Protein AF-A0A2V8EPY3-F1 (afdb_monomer_lite)

Secondary structure (DSSP, 8-state):
-HHHHHHHHHHHHH-TT-HHHHHHHHHHHHHTT-HHHHHHHHHHHHHHSTT-HHHHHHHHHHHHHHHTT-

Structure (mmCIF, N/CA/C/O backbone):
data_AF-A0A2V8EPY3-F1
#
_entry.id   AF-A0A2V8EPY3-F1
#
loop_
_atom_site.group_PDB
_atom_site.id
_atom_site.type_symbol
_atom_site.label_atom_id
_atom_site.label_alt_id
_atom_site.label_comp_id
_atom_site.label_asym_id
_atom_site.label_entity_id
_atom_site.label_seq_id
_atom_site.pdbx_PDB_ins_code
_atom_site.Cartn_x
_atom_site.Cartn_y
_atom_site.Cartn_z
_atom_site.occupancy
_atom_site.B_iso_or_equiv
_atom_site.auth_seq_id
_atom_site.auth_comp_id
_atom_site.auth_asym_id
_atom_site.auth_atom_id
_atom_site.pdbx_PDB_mode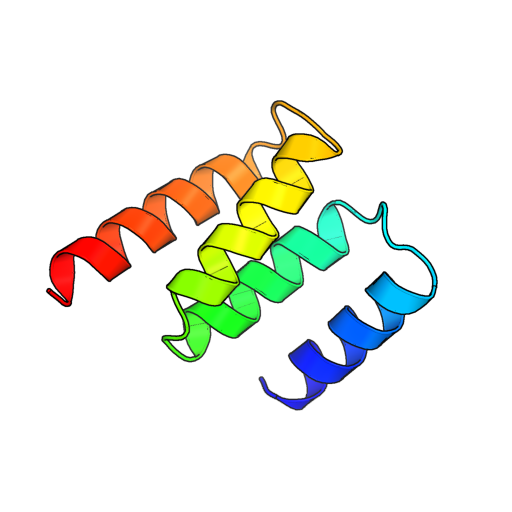l_num
ATOM 1 N N . LEU A 1 1 ? 9.554 -7.262 -9.200 1.00 79.25 1 LEU A N 1
ATOM 2 C CA . LEU A 1 1 ? 8.461 -6.379 -8.717 1.00 79.25 1 LEU A CA 1
ATOM 3 C C . LEU A 1 1 ? 7.107 -6.862 -9.222 1.00 79.25 1 LEU A C 1
ATOM 5 O O . LEU A 1 1 ? 6.216 -7.025 -8.401 1.00 79.25 1 LEU A O 1
ATOM 9 N N . ASP A 1 2 ? 6.957 -7.149 -10.519 1.00 85.81 2 ASP A N 1
ATOM 10 C CA . ASP A 1 2 ? 5.685 -7.649 -11.070 1.00 85.81 2 ASP A CA 1
ATOM 11 C C . ASP A 1 2 ? 5.244 -9.007 -10.502 1.00 85.81 2 ASP A C 1
ATOM 13 O O . ASP A 1 2 ? 4.069 -9.186 -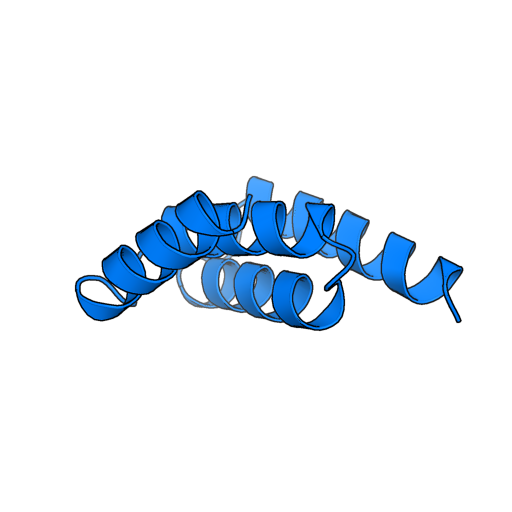10.197 1.00 85.81 2 ASP A O 1
ATOM 17 N N . GLU A 1 3 ? 6.181 -9.931 -10.278 1.00 90.75 3 GLU A N 1
ATOM 18 C CA . GLU A 1 3 ? 5.894 -11.232 -9.656 1.00 90.75 3 GLU A CA 1
ATOM 19 C C . GLU A 1 3 ? 5.382 -11.082 -8.213 1.00 90.75 3 GLU A C 1
ATOM 21 O O . GLU A 1 3 ? 4.313 -11.586 -7.884 1.00 90.75 3 GLU A O 1
ATOM 26 N N . ALA A 1 4 ? 6.049 -10.261 -7.393 1.00 91.19 4 ALA A N 1
ATOM 27 C CA . ALA A 1 4 ? 5.600 -9.955 -6.032 1.00 91.19 4 ALA A CA 1
ATOM 28 C C . ALA A 1 4 ? 4.188 -9.339 -6.004 1.00 91.19 4 ALA A C 1
ATOM 30 O O . ALA A 1 4 ? 3.373 -9.672 -5.150 1.00 91.19 4 ALA A O 1
ATOM 31 N N . ILE A 1 5 ? 3.861 -8.464 -6.962 1.00 95.69 5 ILE A N 1
ATOM 32 C CA . ILE A 1 5 ? 2.509 -7.902 -7.101 1.00 95.69 5 ILE A CA 1
ATOM 33 C C . ILE A 1 5 ? 1.487 -9.000 -7.422 1.00 95.69 5 ILE A C 1
ATOM 35 O O . ILE A 1 5 ? 0.387 -8.994 -6.864 1.00 95.69 5 ILE A O 1
ATOM 39 N N . ALA A 1 6 ? 1.824 -9.934 -8.313 1.00 96.31 6 ALA A N 1
ATOM 40 C CA . ALA A 1 6 ? 0.943 -11.041 -8.672 1.00 96.31 6 ALA A CA 1
ATOM 41 C C . ALA A 1 6 ? 0.687 -11.977 -7.481 1.00 96.31 6 ALA A C 1
ATOM 43 O O . ALA A 1 6 ? -0.467 -12.339 -7.230 1.00 96.31 6 ALA A O 1
ATOM 44 N N . GLU A 1 7 ? 1.728 -12.303 -6.716 1.00 96.19 7 GLU A N 1
ATOM 45 C CA . GLU A 1 7 ? 1.628 -13.107 -5.497 1.00 96.19 7 GLU A CA 1
ATOM 46 C C . GLU A 1 7 ? 0.790 -12.409 -4.426 1.00 96.19 7 GLU A C 1
ATOM 48 O O . GLU A 1 7 ? -0.150 -12.998 -3.899 1.00 96.19 7 GLU A O 1
ATOM 53 N N . LEU A 1 8 ? 1.041 -11.126 -4.156 1.00 96.38 8 LEU A N 1
ATOM 54 C CA . LEU A 1 8 ? 0.283 -10.361 -3.162 1.00 96.38 8 LEU A CA 1
ATOM 55 C C . LEU A 1 8 ? -1.193 -10.224 -3.548 1.00 96.38 8 LEU A C 1
ATOM 57 O O . LEU A 1 8 ? -2.076 -10.348 -2.701 1.00 96.38 8 LEU A O 1
ATOM 61 N N . ARG A 1 9 ? -1.495 -10.053 -4.840 1.00 96.56 9 ARG A N 1
ATOM 62 C CA . ARG A 1 9 ? -2.876 -10.113 -5.342 1.00 96.56 9 ARG A CA 1
ATOM 63 C C . ARG A 1 9 ? -3.486 -11.502 -5.161 1.00 96.56 9 ARG A C 1
ATOM 65 O O . ARG A 1 9 ? -4.673 -11.601 -4.868 1.00 96.56 9 ARG A O 1
ATOM 72 N N . ALA A 1 10 ? -2.709 -12.575 -5.321 1.00 97.00 10 ALA A N 1
ATOM 73 C CA . ALA A 1 10 ? -3.177 -13.928 -5.039 1.00 97.00 10 ALA A CA 1
ATOM 74 C C . ALA A 1 10 ? -3.482 -14.130 -3.549 1.00 97.00 10 ALA A C 1
ATOM 76 O O . ALA A 1 10 ? -4.547 -14.655 -3.231 1.00 97.00 10 ALA A O 1
ATOM 77 N N . VAL A 1 11 ? -2.621 -13.632 -2.658 1.00 96.06 11 VAL A N 1
ATOM 78 C CA . VAL A 1 11 ? -2.865 -13.625 -1.209 1.00 96.06 11 VAL A CA 1
ATOM 79 C C . VAL A 1 11 ? -4.162 -12.887 -0.896 1.00 96.06 11 VAL A C 1
ATOM 81 O O . VAL A 1 11 ? -5.012 -13.437 -0.208 1.00 96.06 11 VAL A O 1
ATOM 84 N N . LEU A 1 12 ? -4.376 -11.698 -1.463 1.00 96.31 12 LEU A N 1
ATOM 85 C CA . LEU A 1 12 ? -5.591 -10.910 -1.228 1.00 96.31 12 LEU A CA 1
ATOM 86 C C . LEU A 1 12 ? -6.868 -11.541 -1.804 1.00 96.31 12 LEU A C 1
ATOM 88 O O . LEU A 1 12 ? -7.956 -11.236 -1.325 1.00 96.31 12 LEU A O 1
ATOM 92 N N . ARG A 1 13 ? -6.769 -12.438 -2.794 1.00 96.44 13 ARG A N 1
ATOM 93 C CA . ARG A 1 13 ? -7.926 -13.223 -3.264 1.00 96.44 13 ARG A CA 1
ATOM 94 C C . ARG A 1 13 ? -8.384 -14.254 -2.236 1.00 96.44 13 ARG A C 1
ATOM 96 O O . ARG A 1 13 ? -9.576 -14.526 -2.156 1.00 96.44 13 ARG A O 1
ATOM 103 N N . VAL A 1 14 ? -7.450 -14.829 -1.481 1.00 97.38 14 VAL A N 1
ATOM 104 C CA . VAL A 1 14 ? -7.740 -15.836 -0.447 1.00 97.38 14 VAL A CA 1
ATOM 105 C C . VAL A 1 14 ? -8.030 -15.164 0.895 1.00 97.38 14 VAL A C 1
ATOM 107 O O . VAL A 1 14 ? -8.959 -15.552 1.598 1.00 97.38 14 VAL A O 1
ATOM 110 N N . THR A 1 15 ? -7.283 -14.107 1.210 1.00 95.06 15 THR A N 1
ATOM 111 C CA . THR A 1 15 ? -7.353 -13.361 2.467 1.00 95.06 15 THR A CA 1
ATOM 112 C C . THR A 1 15 ? -7.490 -11.861 2.185 1.00 95.06 15 THR A C 1
ATOM 114 O O . THR A 1 15 ? -6.521 -11.109 2.333 1.00 95.06 15 THR A O 1
ATOM 117 N N . PRO A 1 16 ? -8.695 -11.382 1.819 1.00 95.00 16 PRO A N 1
ATOM 118 C CA . PRO A 1 16 ? -8.928 -9.963 1.530 1.00 95.00 16 PRO A CA 1
ATOM 119 C C . PRO A 1 16 ? -8.684 -9.039 2.731 1.00 95.00 16 PRO A C 1
ATOM 121 O O . PRO A 1 16 ? -8.491 -7.845 2.563 1.00 95.00 16 PRO A O 1
ATOM 124 N N . GLY A 1 17 ? -8.704 -9.583 3.951 1.00 96.19 17 GLY A N 1
ATOM 125 C CA . GLY A 1 17 ? -8.452 -8.846 5.191 1.00 96.19 17 GLY A CA 1
ATOM 126 C C . GLY A 1 17 ? -6.979 -8.773 5.605 1.00 96.19 17 GLY A C 1
ATOM 127 O O . GLY A 1 17 ? -6.696 -8.381 6.732 1.00 96.19 17 GLY A O 1
ATOM 128 N N . SER A 1 18 ? -6.028 -9.192 4.763 1.00 97.75 18 SER A N 1
ATOM 129 C CA . SER A 1 18 ? -4.611 -9.149 5.138 1.00 97.75 18 SER A CA 1
ATOM 130 C C . SER A 1 18 ? -4.064 -7.720 5.053 1.00 97.75 18 SER A C 1
ATOM 132 O O . SER A 1 18 ? -3.765 -7.201 3.975 1.00 97.75 18 SER A O 1
ATOM 134 N N . VAL A 1 19 ? -3.907 -7.095 6.222 1.00 97.94 19 VAL A N 1
ATOM 135 C CA . VAL A 1 19 ? -3.316 -5.756 6.394 1.00 97.94 19 VAL A CA 1
ATOM 136 C C . VAL A 1 19 ? -1.907 -5.703 5.794 1.00 97.94 19 VAL A C 1
ATOM 138 O O . VAL A 1 19 ? -1.564 -4.774 5.061 1.00 97.94 19 VAL A O 1
ATOM 141 N N . GLU A 1 20 ? -1.106 -6.734 6.057 1.00 97.25 20 GLU A N 1
ATOM 142 C CA . GLU A 1 20 ? 0.278 -6.853 5.593 1.00 97.25 20 GLU A CA 1
ATOM 143 C C . GLU A 1 20 ? 0.349 -7.009 4.073 1.00 97.25 20 GLU A C 1
ATOM 145 O O . GLU A 1 20 ? 1.166 -6.350 3.429 1.00 97.25 20 GLU A O 1
ATOM 150 N N . ALA A 1 21 ? -0.530 -7.823 3.474 1.00 97.69 21 ALA A N 1
ATOM 151 C CA . ALA A 1 21 ? -0.562 -7.999 2.026 1.00 97.69 21 ALA A CA 1
ATOM 152 C C . ALA A 1 21 ? -0.963 -6.704 1.308 1.00 97.69 21 ALA A C 1
ATOM 154 O O . ALA A 1 21 ? -0.335 -6.342 0.313 1.00 97.69 21 ALA A O 1
ATOM 155 N N . HIS A 1 22 ? -1.942 -5.962 1.837 1.00 98.44 22 HIS A N 1
ATOM 156 C CA . HIS A 1 22 ? -2.287 -4.637 1.323 1.00 98.44 22 HIS A CA 1
ATOM 157 C C . HIS A 1 22 ? -1.114 -3.653 1.437 1.00 98.44 22 HIS A C 1
ATOM 159 O O . HIS A 1 22 ? -0.773 -2.985 0.461 1.00 98.44 22 HIS A O 1
ATOM 165 N N . ASN A 1 23 ? -0.4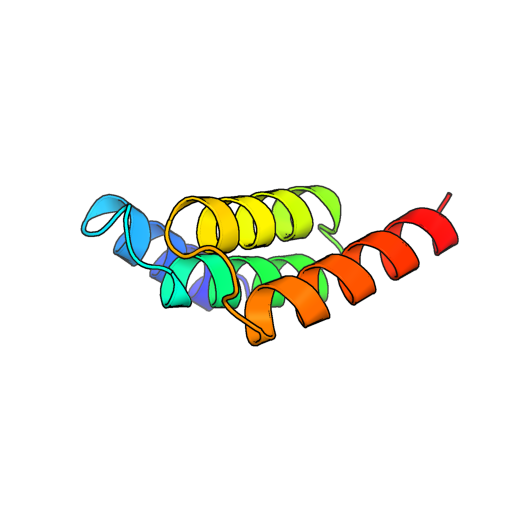32 -3.594 2.583 1.00 98.44 23 ASN A N 1
ATOM 166 C CA . ASN A 1 23 ? 0.734 -2.726 2.742 1.00 98.44 23 ASN A CA 1
ATOM 167 C C . ASN A 1 23 ? 1.873 -3.098 1.777 1.00 98.44 23 ASN A C 1
ATOM 169 O O . ASN A 1 23 ? 2.402 -2.237 1.077 1.00 98.44 23 ASN A O 1
ATOM 173 N N . ASN A 1 24 ? 2.213 -4.380 1.674 1.00 98.00 24 ASN A N 1
ATOM 174 C CA . ASN A 1 24 ? 3.291 -4.843 0.802 1.00 98.00 24 ASN A CA 1
ATOM 175 C C . ASN A 1 24 ? 2.956 -4.636 -0.680 1.00 98.00 24 ASN A C 1
ATOM 177 O O . ASN A 1 24 ? 3.833 -4.269 -1.465 1.00 98.00 24 ASN A O 1
ATOM 181 N N . LEU A 1 25 ? 1.683 -4.792 -1.064 1.00 98.19 25 LEU A N 1
ATOM 182 C CA . LEU A 1 25 ? 1.235 -4.518 -2.428 1.00 98.19 25 LEU A CA 1
ATOM 183 C C . LEU A 1 25 ? 1.357 -3.025 -2.739 1.00 98.19 25 LEU A C 1
ATOM 185 O O . LEU A 1 25 ? 1.848 -2.661 -3.808 1.00 98.19 25 LEU A O 1
ATOM 189 N N . GLY A 1 26 ? 0.990 -2.166 -1.786 1.00 98.12 26 GLY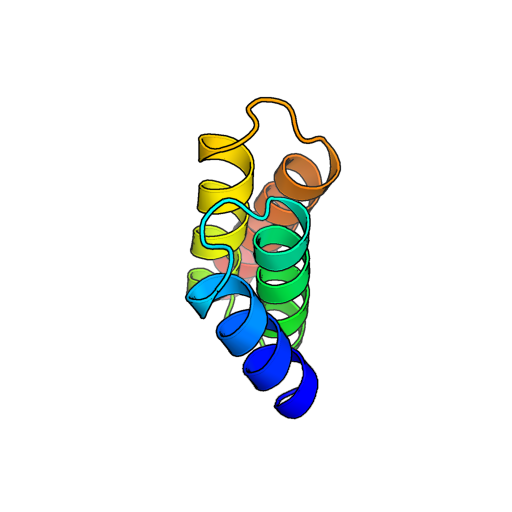 A N 1
ATOM 190 C CA . GLY A 1 26 ? 1.181 -0.724 -1.892 1.00 98.12 26 GLY A CA 1
ATOM 191 C C . GLY A 1 26 ? 2.648 -0.335 -2.087 1.00 98.12 26 GLY A C 1
ATOM 192 O O . GLY A 1 26 ? 2.960 0.455 -2.978 1.00 98.12 26 GLY A O 1
ATOM 193 N N . ILE A 1 27 ? 3.565 -0.931 -1.316 1.00 98.12 27 ILE A N 1
ATOM 194 C CA . ILE A 1 27 ? 5.012 -0.693 -1.454 1.00 98.12 27 ILE A CA 1
ATOM 195 C C . ILE A 1 27 ? 5.480 -1.079 -2.861 1.00 98.12 27 ILE A C 1
ATOM 197 O O . ILE A 1 27 ? 6.107 -0.266 -3.543 1.00 98.12 27 ILE A O 1
ATOM 201 N N . ALA A 1 28 ? 5.133 -2.283 -3.323 1.00 97.62 28 ALA A N 1
ATOM 202 C CA . ALA A 1 28 ? 5.562 -2.781 -4.627 1.00 97.62 28 ALA A CA 1
ATOM 203 C C . ALA A 1 28 ? 5.041 -1.916 -5.791 1.00 97.62 28 ALA A C 1
ATOM 205 O O . ALA A 1 28 ? 5.797 -1.597 -6.712 1.00 97.62 28 ALA A O 1
ATOM 206 N N . LEU A 1 29 ? 3.779 -1.478 -5.731 1.00 97.75 29 LEU A N 1
ATOM 207 C CA . LEU A 1 29 ? 3.182 -0.561 -6.710 1.00 97.75 29 LEU A CA 1
ATOM 208 C C . LEU A 1 29 ? 3.848 0.823 -6.674 1.00 97.75 29 LEU A C 1
ATOM 210 O O . LEU A 1 29 ? 4.144 1.404 -7.721 1.00 97.75 29 LEU A O 1
ATOM 214 N N . GLY A 1 30 ? 4.153 1.329 -5.477 1.00 96.81 30 GLY A N 1
ATOM 215 C CA . GLY A 1 30 ? 4.858 2.594 -5.285 1.00 96.81 30 GLY A CA 1
ATOM 216 C C . GLY A 1 30 ? 6.251 2.583 -5.914 1.00 96.81 30 GLY A C 1
ATOM 217 O O . GLY A 1 30 ? 6.620 3.539 -6.601 1.00 96.81 30 GLY A O 1
ATOM 218 N N . SER A 1 31 ? 6.990 1.477 -5.774 1.00 95.38 31 SER A N 1
ATOM 219 C CA . SER A 1 31 ? 8.288 1.275 -6.433 1.00 95.38 31 SER A CA 1
ATOM 220 C C . SER A 1 31 ? 8.196 1.257 -7.962 1.00 95.38 31 SER A C 1
ATOM 222 O O . SER A 1 31 ? 9.154 1.638 -8.627 1.00 95.38 31 SER A O 1
ATOM 224 N N . GLN A 1 32 ? 7.047 0.882 -8.534 1.00 95.25 32 GLN A N 1
ATOM 225 C CA . GLN A 1 32 ? 6.784 0.987 -9.978 1.00 95.25 32 GLN A CA 1
ATOM 226 C C . GLN A 1 32 ? 6.320 2.385 -10.415 1.00 95.25 32 GLN A C 1
ATOM 228 O O . GLN A 1 32 ? 6.043 2.611 -11.590 1.00 95.25 32 GLN A O 1
ATOM 233 N N . GLY A 1 33 ? 6.199 3.337 -9.486 1.00 94.94 33 GLY A N 1
ATOM 234 C CA . GLY A 1 33 ? 5.657 4.664 -9.765 1.00 94.94 33 GLY A CA 1
ATOM 235 C C . GLY A 1 33 ? 4.136 4.700 -9.922 1.00 94.94 33 GLY A C 1
ATOM 236 O O . GLY A 1 33 ? 3.600 5.766 -10.228 1.00 94.94 33 GLY A O 1
ATOM 237 N N . LYS A 1 34 ? 3.438 3.586 -9.666 1.00 96.81 34 LYS A N 1
ATOM 238 C CA . LYS A 1 34 ? 1.970 3.478 -9.660 1.00 96.81 34 LYS A CA 1
ATOM 239 C C . LYS A 1 34 ? 1.418 4.013 -8.338 1.00 96.81 34 LYS A C 1
ATOM 241 O O . LYS A 1 34 ? 0.884 3.282 -7.508 1.00 96.81 34 LYS A O 1
ATOM 246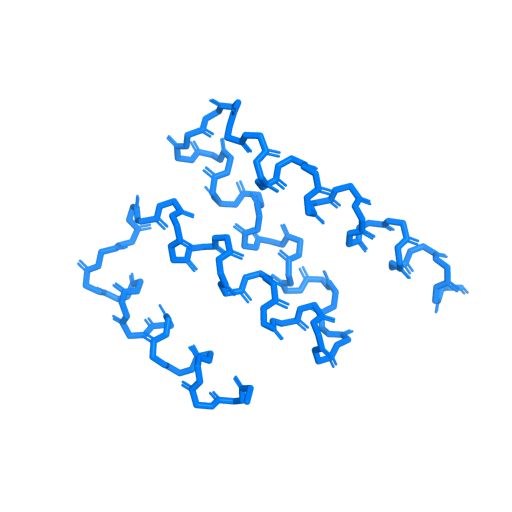 N N . LEU A 1 35 ? 1.634 5.307 -8.108 1.00 97.06 35 LEU A N 1
ATOM 247 C CA . LEU A 1 35 ? 1.409 5.941 -6.807 1.00 97.06 35 LEU A CA 1
ATOM 248 C C . LEU A 1 35 ? -0.069 5.973 -6.404 1.00 97.06 35 LEU A C 1
ATOM 250 O O . LEU A 1 35 ? -0.359 5.875 -5.217 1.00 97.06 35 LEU A O 1
ATOM 254 N N . ASP A 1 36 ? -0.992 6.079 -7.361 1.00 97.81 36 ASP A N 1
ATOM 255 C CA . ASP A 1 36 ? -2.430 6.041 -7.073 1.00 97.81 36 ASP A CA 1
ATOM 256 C C . ASP A 1 36 ? -2.874 4.658 -6.587 1.00 97.81 36 ASP A C 1
ATOM 258 O O . ASP A 1 36 ? -3.455 4.556 -5.507 1.00 97.81 36 ASP A O 1
ATOM 262 N N . GLU A 1 37 ? -2.494 3.589 -7.296 1.00 97.75 37 GLU A N 1
ATOM 263 C CA . GLU A 1 37 ? -2.778 2.216 -6.859 1.00 97.75 37 GLU A CA 1
ATOM 264 C C . GLU A 1 37 ? -2.116 1.920 -5.502 1.00 97.75 37 GLU A C 1
ATOM 266 O O . GLU A 1 37 ? -2.722 1.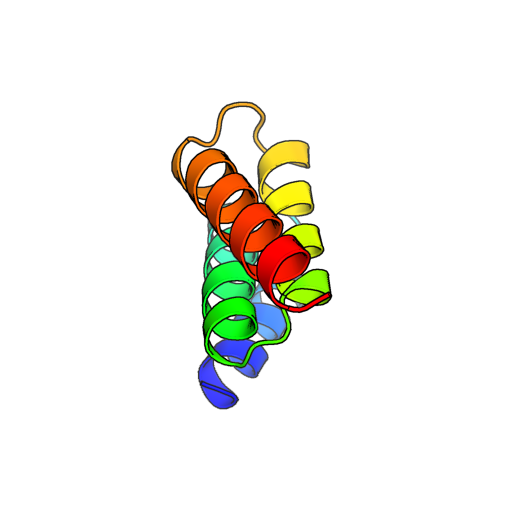296 -4.635 1.00 97.75 37 GLU A O 1
ATOM 271 N N . ALA A 1 38 ? -0.893 2.410 -5.272 1.00 98.31 38 ALA A N 1
ATOM 272 C CA . ALA A 1 38 ? -0.213 2.255 -3.988 1.00 98.31 38 ALA A CA 1
ATOM 273 C C . ALA A 1 38 ? -0.994 2.898 -2.829 1.00 98.31 38 ALA A C 1
ATOM 275 O O . ALA A 1 38 ? -1.189 2.279 -1.781 1.00 98.31 38 ALA A O 1
ATOM 276 N N . ILE A 1 39 ? -1.469 4.132 -3.030 1.00 98.50 39 ILE A N 1
ATOM 277 C CA . ILE A 1 39 ? -2.273 4.877 -2.054 1.00 98.50 39 ILE A CA 1
ATOM 278 C C . ILE A 1 39 ? -3.546 4.111 -1.699 1.00 98.50 39 ILE A C 1
ATOM 280 O O . ILE A 1 39 ? -3.870 4.012 -0.515 1.00 98.50 39 ILE A O 1
ATOM 284 N N . GLU A 1 40 ? -4.237 3.545 -2.688 1.00 98.38 40 GLU A N 1
ATOM 285 C CA . GLU A 1 40 ? -5.440 2.747 -2.448 1.00 98.38 40 GLU A CA 1
ATOM 286 C C . GLU A 1 40 ? -5.149 1.549 -1.545 1.00 98.38 40 GLU A C 1
ATOM 288 O O . GLU A 1 40 ? -5.884 1.314 -0.587 1.00 98.38 40 GLU A O 1
ATOM 293 N N . GLN A 1 41 ? -4.054 0.823 -1.786 1.00 98.44 41 GLN A N 1
ATOM 294 C CA . GLN A 1 41 ? -3.711 -0.345 -0.973 1.00 98.44 41 GLN A CA 1
ATOM 295 C C . GLN A 1 41 ? -3.354 0.029 0.469 1.00 98.44 41 GLN A C 1
ATOM 297 O O . GLN A 1 41 ? -3.837 -0.612 1.402 1.00 98.44 41 GLN A O 1
ATOM 302 N N . PHE A 1 42 ? -2.603 1.113 0.686 1.00 98.56 42 PHE A N 1
ATOM 303 C CA . PHE A 1 42 ? -2.350 1.600 2.047 1.00 98.56 42 PHE A CA 1
ATOM 304 C C . PHE A 1 42 ? -3.639 2.036 2.753 1.00 98.56 42 PHE A C 1
ATOM 306 O O . PHE A 1 42 ? -3.812 1.780 3.942 1.00 98.56 42 PHE A O 1
ATOM 313 N N . GLN A 1 43 ? -4.583 2.644 2.030 1.00 98.50 43 GLN A N 1
ATOM 314 C CA . GLN A 1 43 ? -5.891 2.988 2.588 1.00 98.50 43 GLN A CA 1
ATOM 315 C C . GLN A 1 43 ? -6.724 1.752 2.944 1.00 98.50 43 GLN A C 1
ATOM 317 O O . GLN A 1 43 ? -7.441 1.795 3.941 1.00 98.50 43 GLN A O 1
ATOM 322 N N . GLN A 1 44 ? -6.636 0.657 2.179 1.00 98.38 44 GLN A N 1
ATOM 323 C CA . GLN A 1 44 ? -7.285 -0.606 2.552 1.00 98.38 44 GLN A CA 1
ATOM 324 C C . GLN A 1 44 ? -6.673 -1.197 3.822 1.00 98.38 44 GLN A C 1
ATOM 326 O O . GLN A 1 44 ? -7.417 -1.555 4.733 1.00 98.38 44 GLN A O 1
ATOM 331 N N . ALA A 1 45 ? -5.340 -1.216 3.933 1.00 98.38 45 ALA A N 1
ATOM 332 C CA . ALA A 1 45 ? -4.658 -1.671 5.146 1.00 98.38 45 ALA A CA 1
ATOM 333 C C . ALA A 1 45 ? -5.144 -0.898 6.388 1.00 98.38 45 ALA A C 1
ATOM 335 O O . ALA A 1 45 ? -5.502 -1.510 7.390 1.00 98.38 45 ALA A O 1
ATOM 336 N N . LEU A 1 46 ? -5.262 0.432 6.289 1.00 98.25 46 LEU A N 1
ATOM 337 C CA . LEU A 1 46 ? -5.754 1.290 7.377 1.00 98.25 46 LEU A CA 1
ATOM 338 C C . LEU A 1 46 ? -7.258 1.177 7.636 1.00 98.25 46 LEU A C 1
ATOM 340 O O . LEU A 1 46 ? -7.714 1.462 8.739 1.00 98.25 46 LEU A O 1
ATOM 344 N N . ARG A 1 47 ? -8.045 0.777 6.636 1.00 98.12 47 ARG A N 1
ATOM 345 C CA . ARG A 1 47 ? -9.473 0.495 6.817 1.00 98.12 47 ARG A CA 1
ATOM 346 C C . ARG A 1 47 ? -9.685 -0.782 7.621 1.00 98.12 47 ARG A C 1
ATOM 348 O O . ARG A 1 47 ? -10.603 -0.833 8.431 1.00 98.12 47 ARG A O 1
ATOM 355 N N . ILE A 1 48 ? -8.856 -1.794 7.376 1.00 97.81 48 ILE A N 1
ATOM 356 C CA . ILE A 1 48 ? -8.906 -3.073 8.088 1.00 97.81 48 ILE A CA 1
ATOM 357 C C . ILE A 1 48 ? -8.334 -2.911 9.499 1.00 97.81 48 ILE A C 1
ATOM 359 O O . ILE A 1 48 ? -8.955 -3.342 10.466 1.00 97.81 48 ILE A O 1
ATOM 363 N N . GLN A 1 49 ? -7.177 -2.258 9.618 1.00 98.00 49 GLN A N 1
ATOM 364 C CA . GLN A 1 49 ? -6.527 -1.971 10.891 1.00 98.00 49 GLN A CA 1
ATOM 365 C C . GLN A 1 49 ? -6.191 -0.478 10.991 1.00 98.00 49 GLN A C 1
ATOM 367 O O . GLN A 1 49 ? -5.109 -0.044 10.574 1.00 98.00 49 GLN A O 1
ATOM 372 N N . PRO A 1 50 ? -7.103 0.322 11.567 1.00 97.94 50 PRO A N 1
ATOM 373 C CA . PRO A 1 50 ? -6.814 1.707 11.911 1.00 97.94 50 PRO A CA 1
ATOM 374 C C . PRO A 1 50 ? -5.581 1.794 12.822 1.00 97.94 50 PRO A C 1
ATOM 376 O O . PRO A 1 50 ? -5.432 0.996 13.747 1.00 97.94 50 PRO A O 1
ATOM 379 N N . GLY A 1 51 ? -4.686 2.749 12.561 1.00 95.25 51 GLY A N 1
ATOM 380 C CA . GLY A 1 51 ? -3.447 2.920 13.329 1.00 95.25 51 GLY A CA 1
ATOM 381 C C . GLY A 1 51 ? -2.314 1.957 12.955 1.00 95.25 51 GLY A C 1
ATOM 382 O O . GLY A 1 51 ? -1.335 1.849 13.695 1.00 95.25 51 GLY A O 1
ATOM 383 N N . PHE A 1 52 ? -2.406 1.246 11.824 1.00 97.69 52 PHE A N 1
ATOM 384 C CA . PHE A 1 52 ? -1.277 0.470 11.312 1.00 97.69 52 PHE A CA 1
ATOM 385 C C . PHE A 1 52 ? -0.153 1.402 10.820 1.00 97.69 52 PHE A C 1
ATOM 387 O O . PHE A 1 52 ? -0.150 1.860 9.675 1.00 97.69 52 PHE A O 1
ATOM 394 N N . ALA A 1 53 ? 0.803 1.684 11.711 1.00 97.94 53 ALA A N 1
ATOM 395 C CA . ALA A 1 53 ? 1.822 2.725 11.554 1.00 97.94 53 ALA A CA 1
ATOM 396 C C . ALA A 1 53 ? 2.618 2.645 10.239 1.00 97.94 53 ALA A C 1
ATOM 398 O O . ALA A 1 53 ? 2.912 3.677 9.628 1.00 97.94 53 ALA A O 1
ATOM 399 N N . ASP A 1 54 ? 2.940 1.437 9.766 1.00 97.56 54 ASP A N 1
ATOM 400 C CA . ASP A 1 54 ? 3.662 1.265 8.503 1.00 97.56 54 ASP A CA 1
ATOM 401 C C . ASP A 1 54 ? 2.841 1.750 7.303 1.00 97.56 54 ASP A C 1
ATOM 403 O O . ASP A 1 54 ? 3.367 2.486 6.462 1.00 97.56 54 ASP A O 1
ATOM 407 N N . ALA A 1 55 ? 1.546 1.426 7.246 1.00 97.88 55 ALA A N 1
ATOM 408 C CA . ALA A 1 55 ? 0.675 1.907 6.178 1.00 97.88 55 ALA A CA 1
ATOM 409 C C . ALA A 1 55 ? 0.440 3.423 6.258 1.00 97.88 55 ALA A C 1
ATOM 411 O O . ALA A 1 55 ? 0.389 4.070 5.213 1.00 97.88 55 ALA A O 1
ATOM 412 N N . GLU A 1 56 ? 0.358 4.024 7.451 1.00 98.31 56 GLU A N 1
ATOM 413 C CA . GLU A 1 56 ? 0.240 5.487 7.596 1.00 98.31 56 GLU A CA 1
ATOM 414 C C . GLU A 1 56 ? 1.480 6.219 7.068 1.00 98.31 56 GLU A C 1
ATOM 416 O O . GLU A 1 56 ? 1.373 7.186 6.296 1.00 98.31 56 GLU A O 1
ATOM 421 N N . ARG A 1 57 ? 2.671 5.729 7.436 1.00 98.44 57 ARG A N 1
ATOM 422 C CA . ARG A 1 57 ? 3.945 6.264 6.946 1.00 98.44 57 ARG A CA 1
ATOM 423 C C . ARG A 1 57 ? 4.030 6.134 5.428 1.00 98.44 57 ARG A C 1
ATOM 425 O O . ARG A 1 57 ? 4.296 7.120 4.739 1.00 98.44 57 ARG A O 1
ATOM 432 N N . ASN A 1 58 ? 3.750 4.944 4.904 1.00 98.19 58 ASN A N 1
ATOM 433 C CA . ASN A 1 58 ? 3.851 4.668 3.476 1.00 98.19 58 ASN A CA 1
ATOM 434 C C . ASN A 1 58 ? 2.820 5.461 2.656 1.00 98.19 58 ASN A C 1
ATOM 436 O O . ASN A 1 58 ? 3.161 6.005 1.604 1.00 98.19 58 ASN A O 1
ATOM 440 N N . LEU A 1 59 ? 1.591 5.619 3.159 1.00 98.06 59 LEU A N 1
ATOM 441 C CA . LEU A 1 59 ? 0.558 6.462 2.553 1.00 98.06 59 LEU A CA 1
ATOM 442 C C . LEU A 1 59 ? 1.005 7.924 2.458 1.00 98.06 59 LEU A C 1
ATOM 444 O O . LEU A 1 59 ? 0.814 8.572 1.425 1.00 98.06 59 LEU A O 1
ATOM 448 N N . THR A 1 60 ? 1.610 8.446 3.525 1.00 97.94 60 THR A N 1
ATOM 449 C CA . THR A 1 60 ? 2.130 9.818 3.562 1.00 97.94 60 THR A CA 1
ATOM 450 C C . THR A 1 60 ? 3.219 10.010 2.510 1.00 97.94 60 THR A C 1
ATOM 452 O O . THR A 1 60 ? 3.137 10.937 1.699 1.00 97.94 60 THR A O 1
ATOM 455 N N . THR A 1 61 ? 4.191 9.097 2.452 1.00 97.44 61 THR A N 1
ATOM 456 C CA . THR A 1 61 ? 5.258 9.116 1.443 1.00 97.44 61 THR A CA 1
ATOM 457 C C . THR A 1 61 ? 4.703 9.011 0.020 1.00 97.44 61 THR A C 1
ATOM 459 O O . THR A 1 61 ? 5.098 9.787 -0.852 1.00 97.44 61 THR A O 1
ATOM 462 N N . ALA A 1 62 ? 3.753 8.107 -0.231 1.00 97.12 62 ALA A N 1
ATOM 463 C CA . ALA A 1 62 ? 3.154 7.928 -1.552 1.00 97.12 62 ALA A CA 1
ATOM 464 C C . ALA A 1 62 ? 2.397 9.184 -2.020 1.00 97.12 62 ALA A C 1
ATOM 466 O O . ALA A 1 62 ? 2.560 9.615 -3.163 1.00 97.12 62 ALA A O 1
ATOM 467 N N . ARG A 1 63 ? 1.636 9.837 -1.128 1.00 97.19 63 ARG A N 1
ATOM 468 C CA . ARG A 1 63 ? 0.934 11.100 -1.421 1.00 97.19 63 ARG A CA 1
ATOM 469 C C . ARG A 1 63 ? 1.893 12.244 -1.739 1.00 97.19 63 ARG A C 1
ATOM 471 O O . ARG A 1 63 ? 1.656 12.979 -2.696 1.00 97.19 63 ARG A O 1
ATOM 478 N N . GLN A 1 64 ? 2.978 12.381 -0.976 1.00 96.69 64 GLN A N 1
ATOM 479 C CA . GLN A 1 64 ? 4.006 13.391 -1.245 1.00 96.69 64 GLN A CA 1
ATOM 480 C C . GLN A 1 64 ? 4.657 13.170 -2.613 1.00 96.69 64 GLN A C 1
ATOM 482 O O . GLN A 1 64 ? 4.749 14.105 -3.406 1.00 96.69 64 GLN A O 1
ATOM 487 N N . SER A 1 65 ? 5.049 11.931 -2.917 1.00 94.88 65 SER A N 1
ATOM 488 C CA . SER A 1 65 ? 5.617 11.568 -4.218 1.00 94.88 65 SER A CA 1
ATOM 489 C C . SER A 1 65 ? 4.647 11.842 -5.366 1.00 94.88 65 SER A C 1
ATOM 491 O O . SER A 1 65 ? 5.071 12.325 -6.412 1.00 94.88 65 SER A O 1
ATOM 493 N N . ARG A 1 66 ? 3.346 11.589 -5.172 1.00 94.81 66 ARG A N 1
ATOM 494 C CA . ARG A 1 66 ? 2.323 11.841 -6.195 1.00 94.81 66 ARG A CA 1
ATOM 495 C C . ARG A 1 66 ? 2.167 13.331 -6.470 1.00 94.81 66 ARG A C 1
ATOM 497 O O . ARG A 1 66 ? 2.113 13.733 -7.625 1.00 94.81 66 ARG A O 1
ATOM 504 N N . ASN A 1 67 ? 2.136 14.145 -5.417 1.00 91.94 67 ASN A N 1
ATOM 505 C CA . ASN A 1 67 ? 2.004 15.594 -5.544 1.00 91.94 67 ASN A CA 1
ATOM 506 C C . ASN A 1 67 ? 3.233 16.239 -6.200 1.00 91.94 67 ASN A C 1
ATOM 508 O O . ASN A 1 67 ? 3.080 17.232 -6.892 1.00 91.94 67 ASN A O 1
ATOM 512 N N . ARG A 1 68 ? 4.433 15.670 -6.023 1.00 88.81 68 ARG A N 1
ATOM 513 C CA . ARG A 1 68 ? 5.672 16.145 -6.672 1.00 88.81 68 ARG A CA 1
ATOM 514 C C . ARG A 1 68 ? 5.776 15.795 -8.161 1.00 88.81 68 ARG A C 1
ATOM 516 O O . ARG A 1 68 ? 6.674 16.294 -8.826 1.00 88.81 68 ARG A O 1
ATOM 523 N N . ARG A 1 69 ? 4.925 14.893 -8.659 1.00 79.94 69 ARG A N 1
ATOM 524 C CA . ARG A 1 69 ? 4.880 14.469 -10.070 1.00 79.94 69 ARG A CA 1
ATOM 525 C C . ARG A 1 69 ? 3.771 15.162 -10.874 1.00 79.94 69 ARG A C 1
ATOM 527 O O . ARG A 1 69 ? 3.587 14.819 -12.037 1.00 79.94 69 ARG A O 1
ATOM 534 N N . ARG A 1 70 ? 3.021 16.068 -10.244 1.00 67.44 70 ARG A N 1
ATOM 535 C CA . ARG A 1 70 ? 2.022 16.931 -10.882 1.00 67.44 70 ARG A CA 1
ATOM 536 C C . ARG A 1 70 ? 2.640 18.278 -11.209 1.00 67.44 70 ARG A C 1
ATOM 538 O O . ARG A 1 70 ? 2.236 18.833 -12.247 1.00 67.44 70 ARG A O 1
#

pLDDT: mean 95.8, std 5.0, range [67.44, 98.56]

Radius of gyration: 11.33 Å; chains: 1; bounding box: 18×33×24 Å

Sequence (70 aa):
LDEAIAELRAVLRVTPGSVEAHNNLGIALGSQGKLDEAIEQFQQALRIQPGFADAERNLTTARQSRNRRR

Foldseek 3Di:
DVVLLVVLVVVCVVVVLDLVSLQSNLVVCVVVVVLVSSLVSLVSSCVSPPPPPSSVVSNVVSVVSVVVVD